Protein AF-A0A7S0X3J4-F1 (afdb_monomer)

Sequence (150 aa):
MSTPTRGTRVGGGGQASMFRRCAAACVLAVALSAAAVSATSDVHQMHGSGTTNPSKFFWKVMDILEERARTPITMTYRAVGSSTGQKEFIGADNTPAYDAYNHFGSGDIPFSAADHTLLKTTHSKDFIQVPFMIGAISFFHSVPADDLPA

Radius of gyration: 35.28 Å; Cα contacts (8 Å, |Δi|>4): 147; chains: 1; bounding box: 105×42×114 Å

Nearest PDB structures (foldseek):
  6m5f-assembly1_B  TM=4.206E-01  e=2.107E+00  Pseudomonas aeruginosa PAO1
  3fzv-assembly1_B  TM=4.450E-01  e=4.619E+00  Pseudomonas aeruginosa PAO1
  3fzv-assembly1_A  TM=4.814E-01  e=9.487E+00  Pseudomonas aeruginosa PAO1

pLDDT: mean 81.93, std 19.46, range [38.69, 97.81]

Structure (mmCIF, N/CA/C/O backbone):
data_AF-A0A7S0X3J4-F1
#
_entry.id   AF-A0A7S0X3J4-F1
#
loop_
_atom_site.group_PDB
_atom_site.id
_atom_site.type_symbol
_atom_site.label_atom_id
_atom_site.label_alt_id
_atom_site.label_comp_id
_atom_site.label_asym_id
_atom_site.label_entity_id
_atom_site.label_seq_id
_atom_site.pdbx_PDB_ins_code
_atom_site.Cartn_x
_atom_site.Cartn_y
_atom_site.Cartn_z
_atom_site.occupancy
_atom_site.B_iso_or_equiv
_atom_site.auth_seq_id
_atom_site.auth_comp_id
_atom_site.auth_asym_id
_atom_site.auth_atom_id
_atom_site.pdbx_PDB_model_num
ATOM 1 N N . MET A 1 1 ? -77.963 -26.619 78.411 1.00 40.69 1 MET A N 1
ATOM 2 C CA . MET A 1 1 ? -78.059 -26.789 76.941 1.00 40.69 1 MET A CA 1
ATOM 3 C C . MET A 1 1 ? -77.779 -25.443 76.305 1.00 40.69 1 MET A C 1
ATOM 5 O O . MET A 1 1 ? -78.404 -24.491 76.732 1.00 40.69 1 MET A O 1
ATOM 9 N N . SER A 1 2 ? -76.902 -25.214 75.343 1.00 42.09 2 SER A N 1
ATOM 10 C CA . SER A 1 2 ? -75.812 -25.940 74.682 1.00 42.09 2 SER A CA 1
ATOM 11 C C . SER A 1 2 ? -75.211 -24.879 73.749 1.00 42.09 2 SER A C 1
ATOM 13 O O . SER A 1 2 ? -75.962 -24.212 73.039 1.00 42.09 2 SER A O 1
ATOM 15 N N . THR A 1 3 ? -73.896 -24.690 73.769 1.00 49.16 3 THR A N 1
ATOM 16 C CA . THR A 1 3 ? -73.160 -23.912 72.757 1.00 49.16 3 THR A CA 1
ATOM 17 C C . THR A 1 3 ? -73.385 -24.487 71.352 1.00 49.16 3 THR A C 1
ATOM 19 O O . THR A 1 3 ? -73.724 -25.666 71.220 1.00 49.16 3 THR A O 1
ATOM 22 N N . PRO A 1 4 ? -73.141 -23.692 70.294 1.00 50.25 4 PRO A N 1
ATOM 23 C CA . PRO A 1 4 ? -72.067 -24.129 69.403 1.00 50.25 4 PRO A CA 1
ATOM 24 C C . PRO A 1 4 ? -71.169 -23.017 68.831 1.00 50.25 4 PRO A C 1
ATOM 26 O O . PRO A 1 4 ? -71.451 -21.823 68.835 1.00 50.25 4 PRO A O 1
ATOM 29 N N . THR A 1 5 ? -70.033 -23.520 68.365 1.00 53.41 5 THR A N 1
ATOM 30 C CA . THR A 1 5 ? -68.768 -22.934 67.921 1.00 53.41 5 THR A CA 1
ATOM 31 C C . THR A 1 5 ? -68.702 -22.591 66.423 1.00 53.41 5 THR A C 1
ATOM 33 O O . THR A 1 5 ? -69.228 -23.318 65.592 1.00 53.41 5 THR A O 1
ATOM 36 N N . ARG A 1 6 ? -67.942 -21.524 66.121 1.00 54.34 6 ARG A N 1
ATOM 37 C CA . ARG A 1 6 ? -66.957 -21.297 65.028 1.00 54.34 6 ARG A CA 1
ATOM 38 C C . ARG A 1 6 ? -67.118 -22.045 63.682 1.00 54.34 6 ARG A C 1
ATOM 40 O O . ARG A 1 6 ? -66.951 -23.255 63.618 1.00 54.34 6 ARG A O 1
ATOM 47 N N . GLY A 1 7 ? -67.193 -21.280 62.583 1.00 38.69 7 GLY A N 1
ATOM 48 C CA . GLY A 1 7 ? -66.916 -21.730 61.209 1.00 38.69 7 GLY A CA 1
ATOM 49 C C . GLY A 1 7 ? -65.835 -20.869 60.540 1.00 38.69 7 GLY A C 1
ATOM 50 O O . GLY A 1 7 ? -65.971 -19.655 60.427 1.00 38.69 7 GLY A O 1
ATOM 51 N N . THR A 1 8 ? -64.728 -21.501 60.158 1.00 45.25 8 THR A N 1
ATOM 52 C CA . THR A 1 8 ? -63.490 -20.939 59.594 1.00 45.25 8 THR A CA 1
ATOM 53 C C . THR A 1 8 ? -63.568 -20.656 58.086 1.00 45.25 8 THR A C 1
ATOM 55 O O . THR A 1 8 ? -64.084 -21.466 57.323 1.00 45.25 8 THR A O 1
ATOM 58 N N . ARG A 1 9 ? -62.972 -19.531 57.654 1.00 43.97 9 ARG A N 1
ATOM 59 C CA . ARG A 1 9 ? -62.686 -19.162 56.250 1.00 43.97 9 ARG A CA 1
ATOM 60 C C . ARG A 1 9 ? -61.778 -20.207 55.579 1.00 43.97 9 ARG A C 1
ATOM 62 O O . ARG A 1 9 ? -60.678 -20.446 56.071 1.00 43.97 9 ARG A O 1
ATOM 69 N N . VAL A 1 10 ? -62.198 -20.754 54.435 1.00 48.16 10 VAL A N 1
ATOM 70 C CA . VAL A 1 10 ? -61.365 -21.582 53.539 1.00 48.16 10 VAL A CA 1
ATOM 71 C C . VAL A 1 10 ? -60.783 -20.705 52.424 1.00 48.16 10 VAL A C 1
ATOM 73 O O . VAL A 1 10 ? -61.468 -19.851 51.866 1.00 48.16 10 VAL A O 1
ATOM 76 N N . GLY A 1 11 ? -59.481 -20.875 52.179 1.00 45.66 11 GLY A N 1
ATOM 77 C CA . GLY A 1 11 ? -58.630 -19.986 51.393 1.00 45.66 11 GLY A CA 1
ATOM 78 C C . GLY A 1 11 ? -58.746 -20.098 49.868 1.00 45.66 11 GLY A C 1
ATOM 79 O O . GLY A 1 11 ? -58.917 -21.176 49.307 1.00 45.66 11 GLY A O 1
ATOM 80 N N . GLY A 1 12 ? -58.555 -18.957 49.199 1.00 42.81 12 GLY A N 1
ATOM 81 C CA . GLY A 1 12 ? -58.414 -18.819 47.746 1.00 42.81 12 GLY A CA 1
ATOM 82 C C . GLY A 1 12 ? -56.969 -18.517 47.334 1.00 42.81 12 GLY A C 1
ATOM 83 O O . GLY A 1 12 ? -56.682 -17.419 46.870 1.00 42.81 12 GLY A O 1
ATOM 84 N N . GLY A 1 13 ? -56.045 -19.463 47.539 1.00 46.31 13 GLY A N 1
ATOM 85 C CA . GLY A 1 13 ? -54.607 -19.272 47.262 1.00 46.31 13 GLY A CA 1
ATOM 86 C C . GLY A 1 13 ? -54.047 -19.983 46.018 1.00 46.31 13 GLY A C 1
ATOM 87 O O . GLY A 1 13 ? -52.895 -19.760 45.660 1.00 46.31 13 GLY A O 1
ATOM 88 N N . GLY A 1 14 ? -54.820 -20.851 45.354 1.00 46.78 14 GLY A N 1
ATOM 89 C CA . GLY A 1 14 ? -54.276 -21.800 44.366 1.00 46.78 14 GLY A CA 1
ATOM 90 C C . GLY A 1 14 ? -53.973 -21.226 42.975 1.00 46.78 14 GLY A C 1
ATOM 91 O O . GLY A 1 14 ? -52.920 -21.514 42.405 1.00 46.78 14 GLY A O 1
ATOM 92 N N . GLN A 1 15 ? -54.858 -20.390 42.421 1.00 49.12 15 GLN A N 1
ATOM 93 C CA . GLN A 1 15 ? -54.800 -20.030 40.993 1.00 49.12 15 GLN A CA 1
ATOM 94 C C . GLN A 1 15 ? -53.713 -19.002 40.635 1.00 49.12 15 GLN A C 1
ATOM 96 O O . GLN A 1 15 ? -53.135 -19.069 39.553 1.00 49.12 15 GLN A O 1
ATOM 101 N N . ALA A 1 16 ? -53.353 -18.095 41.548 1.00 48.41 16 ALA A N 1
ATOM 102 C CA . ALA A 1 16 ? -52.350 -17.061 41.274 1.00 48.41 16 ALA A CA 1
ATOM 103 C C . ALA A 1 16 ? -50.907 -17.605 41.179 1.00 48.41 16 ALA A C 1
ATOM 105 O O . ALA A 1 16 ? -50.038 -16.962 40.586 1.00 48.41 16 ALA A O 1
ATOM 106 N N . SER A 1 17 ? -50.635 -18.789 41.744 1.00 47.81 17 SER A N 1
ATOM 107 C CA . SER A 1 17 ? -49.286 -19.376 41.769 1.00 47.81 17 SER A CA 1
ATOM 108 C C . SER A 1 17 ? -48.911 -20.102 40.469 1.00 47.81 17 SER A C 1
ATOM 110 O O . SER A 1 17 ? -47.736 -20.144 40.105 1.00 47.81 17 SER A O 1
ATOM 112 N N . MET A 1 18 ? -49.901 -20.630 39.739 1.00 49.66 18 MET A N 1
ATOM 113 C CA . MET A 1 18 ? -49.689 -21.444 38.537 1.00 49.66 18 MET A CA 1
ATOM 114 C C . MET A 1 18 ? -49.397 -20.581 37.300 1.00 49.66 18 MET A C 1
ATOM 116 O O . MET A 1 18 ? -48.469 -20.876 36.545 1.00 49.66 18 MET A O 1
ATOM 120 N N . PHE A 1 19 ? -50.095 -19.449 37.155 1.00 44.09 19 PHE A N 1
ATOM 121 C CA . PHE A 1 19 ? -49.855 -18.480 36.076 1.00 44.09 19 PHE A CA 1
ATOM 122 C C . PHE A 1 19 ? -48.472 -17.815 36.161 1.00 44.09 19 PHE A C 1
ATOM 124 O O . PHE A 1 19 ? -47.819 -17.604 35.141 1.00 44.09 19 PHE A O 1
ATOM 131 N N . ARG A 1 20 ? -47.973 -17.554 37.378 1.00 51.28 20 ARG A N 1
ATOM 132 C CA . ARG A 1 20 ? -46.631 -16.979 37.592 1.00 51.28 20 ARG A CA 1
ATOM 133 C C . ARG A 1 20 ? -45.499 -17.931 37.198 1.00 51.28 20 ARG A C 1
ATOM 135 O O . ARG A 1 20 ? -44.451 -17.473 36.755 1.00 51.28 20 ARG A O 1
ATOM 142 N N . ARG A 1 21 ? -45.708 -19.246 37.330 1.00 51.28 21 ARG A N 1
ATOM 143 C CA . ARG A 1 21 ? -44.701 -20.271 37.008 1.00 51.28 21 ARG A CA 1
ATOM 144 C C . ARG A 1 21 ? -44.557 -20.510 35.502 1.00 51.28 21 ARG A C 1
ATOM 146 O O . ARG A 1 21 ? -43.437 -20.688 35.038 1.00 51.28 21 ARG A O 1
ATOM 153 N N . CYS A 1 22 ? -45.647 -20.433 34.735 1.00 52.22 22 CYS A N 1
ATOM 154 C CA . CYS A 1 22 ? -45.588 -20.551 33.270 1.00 52.22 22 CYS A CA 1
ATOM 155 C C . CYS A 1 22 ? -44.990 -19.301 32.605 1.00 52.22 22 CYS A C 1
ATOM 157 O O . CYS A 1 22 ? -44.177 -19.424 31.693 1.00 52.22 22 CYS A O 1
ATOM 159 N N . ALA A 1 23 ? -45.323 -18.102 33.098 1.00 54.38 23 ALA A N 1
ATOM 160 C CA . ALA A 1 23 ? -44.748 -16.858 32.583 1.00 54.38 23 ALA A CA 1
ATOM 161 C C . ALA A 1 23 ? -43.226 -16.785 32.808 1.00 54.38 23 ALA A C 1
ATOM 163 O O . ALA A 1 23 ? -42.486 -16.410 31.903 1.00 54.38 23 ALA A O 1
ATOM 164 N N . ALA A 1 24 ? -42.744 -17.207 33.983 1.00 56.12 24 ALA A N 1
ATOM 165 C CA . ALA A 1 24 ? -41.314 -17.235 34.290 1.00 56.12 24 ALA A CA 1
ATOM 166 C C . ALA A 1 24 ? -40.531 -18.236 33.416 1.00 56.12 24 ALA A C 1
ATOM 168 O O . ALA A 1 24 ? -39.427 -17.926 32.975 1.00 56.12 24 ALA A O 1
ATOM 169 N N . ALA A 1 25 ? -41.110 -19.406 33.121 1.00 57.06 25 ALA A N 1
ATOM 170 C CA . ALA A 1 25 ? -40.485 -20.409 32.257 1.00 57.06 25 ALA A CA 1
ATOM 171 C C . ALA A 1 25 ? -40.378 -19.943 30.792 1.00 57.06 25 ALA A C 1
ATOM 173 O O . ALA A 1 25 ? -39.337 -20.134 30.166 1.00 57.06 25 ALA A O 1
ATOM 174 N N . CYS A 1 26 ? -41.408 -19.269 30.263 1.00 55.59 26 CYS A N 1
ATOM 175 C CA . CYS A 1 26 ? -41.369 -18.699 28.912 1.00 55.59 26 CYS A CA 1
ATOM 176 C C . CYS A 1 26 ? -40.363 -17.544 28.787 1.00 55.59 26 CYS A C 1
ATOM 178 O O . CYS A 1 26 ? -39.645 -17.472 27.794 1.00 55.59 26 CYS A O 1
ATOM 180 N N . VAL A 1 27 ? -40.265 -16.665 29.792 1.00 58.03 27 VAL A N 1
ATOM 181 C CA . VAL A 1 27 ? -39.291 -15.555 29.786 1.00 58.03 27 VAL A CA 1
ATOM 182 C C . VAL A 1 27 ? -37.851 -16.077 29.838 1.00 58.03 27 VAL A C 1
ATOM 184 O O . VAL A 1 27 ? -36.989 -15.562 29.130 1.00 58.03 27 VAL A O 1
ATOM 187 N N . LEU A 1 28 ? -37.594 -17.137 30.611 1.00 56.94 28 LEU A N 1
ATOM 188 C CA . LEU A 1 28 ? -36.269 -17.753 30.689 1.00 56.94 28 LEU A CA 1
ATOM 189 C C . LEU A 1 28 ? -35.883 -18.473 29.384 1.00 56.94 28 LEU A C 1
ATOM 191 O O . LEU A 1 28 ? -34.741 -18.362 28.950 1.00 56.94 28 LEU A O 1
ATOM 195 N N . ALA A 1 29 ? -36.828 -19.157 28.728 1.00 58.16 29 ALA A N 1
ATOM 196 C CA . ALA A 1 29 ? -36.584 -19.828 27.449 1.00 58.16 29 ALA A CA 1
ATOM 197 C C . ALA A 1 29 ? -36.294 -18.836 26.307 1.00 58.16 29 ALA A C 1
ATOM 199 O O . ALA A 1 29 ? -35.366 -19.061 25.534 1.00 58.16 29 ALA A O 1
ATOM 200 N N . VAL A 1 30 ? -37.019 -17.710 26.246 1.00 57.75 30 VAL A N 1
ATOM 201 C CA . VAL A 1 30 ? -36.779 -16.644 25.253 1.00 57.75 30 VAL A CA 1
ATOM 202 C C . VAL A 1 30 ? -35.426 -15.960 25.482 1.00 57.75 30 VAL A C 1
ATOM 204 O O . VAL A 1 30 ? -34.687 -15.723 24.524 1.00 57.75 30 VAL A O 1
ATOM 207 N N . ALA A 1 31 ? -35.058 -15.704 26.742 1.00 58.47 31 ALA A N 1
ATOM 208 C CA . ALA A 1 31 ? -33.754 -15.140 27.091 1.00 58.47 31 ALA A CA 1
ATOM 209 C C . ALA A 1 31 ? -32.588 -16.080 26.728 1.00 58.47 31 ALA A C 1
ATOM 211 O O . ALA A 1 31 ? -31.545 -15.618 26.265 1.00 58.47 31 ALA A O 1
ATOM 212 N N . LEU A 1 32 ? -32.774 -17.398 26.872 1.00 54.75 32 LEU A N 1
ATOM 213 C CA . LEU A 1 32 ? -31.754 -18.392 26.527 1.00 54.75 32 LEU A CA 1
ATOM 214 C C . LEU A 1 32 ? -31.570 -18.539 25.006 1.00 54.75 32 LEU A C 1
ATOM 216 O O . LEU A 1 32 ? -30.446 -18.709 24.541 1.00 54.75 32 LEU A O 1
ATOM 220 N N . SER A 1 33 ? -32.643 -18.400 24.219 1.00 54.88 33 SER A N 1
ATOM 221 C 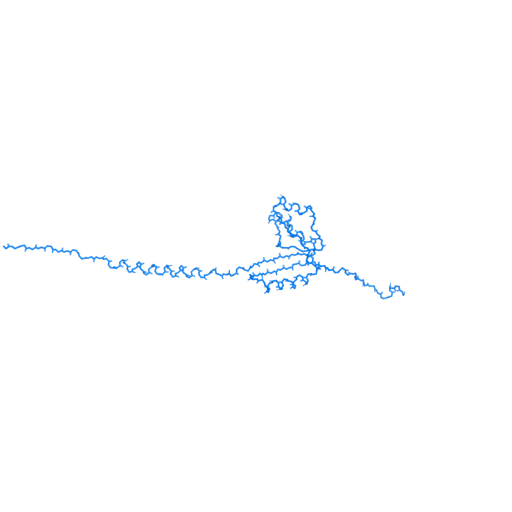CA . SER A 1 33 ? -32.558 -18.385 22.750 1.00 54.88 33 SER A CA 1
ATOM 222 C C . SER A 1 33 ? -31.969 -17.092 22.175 1.00 54.88 33 SER A C 1
ATOM 224 O O . SER A 1 33 ? -31.352 -17.137 21.116 1.00 54.88 33 SER A O 1
ATOM 226 N N . ALA A 1 34 ? -32.097 -15.953 22.865 1.00 54.72 34 ALA A N 1
ATOM 227 C CA . ALA A 1 34 ? -31.479 -14.694 22.438 1.00 54.72 34 ALA A CA 1
ATOM 228 C C . ALA A 1 34 ? -29.951 -14.687 22.647 1.00 54.72 34 ALA A C 1
ATOM 230 O O . ALA A 1 34 ? -29.221 -14.104 21.850 1.00 54.72 34 ALA A O 1
ATOM 231 N N . ALA A 1 35 ? -29.453 -15.389 23.671 1.00 51.88 35 ALA A N 1
ATOM 232 C CA . ALA A 1 35 ? -28.018 -15.506 23.943 1.00 51.88 35 ALA A CA 1
ATOM 233 C C . ALA A 1 35 ? -27.274 -16.443 22.966 1.00 51.88 35 ALA A C 1
ATOM 235 O O . ALA A 1 35 ? -26.053 -16.363 22.853 1.00 51.88 35 ALA A O 1
ATOM 236 N N . ALA A 1 36 ? -27.988 -17.308 22.237 1.00 50.62 36 ALA A N 1
ATOM 237 C CA . ALA A 1 36 ? -27.400 -18.216 21.247 1.00 50.62 36 ALA A CA 1
ATOM 238 C C . ALA A 1 36 ? -27.199 -17.577 19.853 1.00 50.62 36 ALA A C 1
ATOM 240 O O . ALA A 1 36 ? -26.591 -18.194 18.982 1.00 50.62 36 ALA A O 1
ATOM 241 N N . VAL A 1 37 ? -27.686 -16.347 19.631 1.00 52.34 37 VAL A N 1
ATOM 242 C CA . VAL A 1 37 ? -27.725 -15.670 18.313 1.00 52.34 37 VAL A CA 1
ATOM 243 C C . VAL A 1 37 ? -26.533 -14.717 18.079 1.00 52.34 37 VAL A C 1
ATOM 245 O O . VAL A 1 37 ? -26.525 -13.936 17.134 1.00 52.34 37 VAL A O 1
ATOM 248 N N . SER A 1 38 ? -25.468 -14.755 18.887 1.00 49.72 38 SER A N 1
ATOM 249 C CA . SER A 1 38 ? -24.293 -13.883 18.660 1.00 49.72 38 SER A CA 1
ATOM 250 C C . SER A 1 38 ? -22.951 -14.545 18.950 1.00 49.72 38 SER A C 1
ATOM 252 O O . SER A 1 38 ? -22.106 -13.998 19.647 1.00 49.72 38 SER A O 1
ATOM 254 N N . ALA A 1 39 ? -22.728 -15.713 18.354 1.00 53.16 39 ALA A N 1
ATOM 255 C CA . ALA A 1 39 ? -21.378 -16.213 18.105 1.00 53.16 39 ALA A CA 1
ATOM 256 C C . ALA A 1 39 ? -21.085 -16.169 16.597 1.00 53.16 39 ALA A C 1
ATOM 258 O O . ALA A 1 39 ? -20.774 -17.182 15.976 1.00 53.16 39 ALA A O 1
ATOM 259 N N . THR A 1 40 ? -21.231 -14.995 15.979 1.00 55.97 40 THR A N 1
ATOM 260 C CA . THR A 1 40 ? -20.595 -14.741 14.684 1.00 55.97 40 THR A CA 1
ATOM 261 C C . THR A 1 40 ? -19.109 -14.572 14.973 1.00 55.97 40 THR A C 1
ATOM 263 O O . THR A 1 40 ? -18.724 -13.633 15.666 1.00 55.97 40 THR A O 1
ATOM 266 N N . SER A 1 41 ? -18.265 -15.496 14.518 1.00 62.34 41 SER A N 1
ATOM 267 C CA . SER A 1 41 ? -16.820 -15.265 14.515 1.00 62.34 41 SER A CA 1
ATOM 268 C C . SER A 1 41 ? -16.556 -14.015 13.678 1.00 62.34 41 SER A C 1
ATOM 270 O O . SER A 1 41 ? -16.740 -14.055 12.462 1.00 62.34 41 SER A O 1
ATOM 272 N N . ASP A 1 42 ? -16.217 -12.909 14.333 1.00 82.00 42 ASP A N 1
ATOM 273 C CA . ASP A 1 42 ? -16.032 -11.618 13.678 1.00 82.00 42 ASP A CA 1
ATOM 274 C C . ASP A 1 42 ? -14.852 -11.734 12.701 1.00 82.00 42 ASP A C 1
ATOM 276 O O . ASP A 1 42 ? -13.709 -11.958 13.112 1.00 82.00 42 ASP A O 1
ATOM 280 N N . VAL A 1 43 ? -15.129 -11.694 11.396 1.00 88.94 43 VAL A N 1
ATOM 281 C CA . VAL A 1 43 ? -14.090 -11.808 10.364 1.00 88.94 43 VAL A CA 1
ATOM 282 C C . VAL A 1 43 ? -13.364 -10.474 10.293 1.00 88.94 43 VAL A C 1
ATOM 284 O O . VAL A 1 43 ? -13.969 -9.453 9.967 1.00 88.94 43 VAL A O 1
ATOM 287 N N . HIS A 1 44 ? -12.068 -10.470 10.595 1.00 93.25 44 HIS A N 1
ATOM 288 C CA . HIS A 1 44 ? -11.299 -9.229 10.619 1.00 93.25 44 HIS A CA 1
ATOM 289 C C . HIS A 1 44 ? -10.915 -8.830 9.196 1.00 93.25 44 HIS A C 1
ATOM 291 O O . HIS A 1 44 ? -10.233 -9.570 8.489 1.00 93.25 44 HIS A O 1
ATOM 297 N N . GLN A 1 45 ? -11.349 -7.645 8.782 1.00 94.88 45 GLN A N 1
ATOM 298 C CA . GLN A 1 45 ? -11.076 -7.115 7.452 1.00 94.88 45 GLN A CA 1
ATOM 299 C C . GLN A 1 45 ? -9.777 -6.304 7.461 1.00 94.88 45 GLN A C 1
ATOM 301 O O . GLN A 1 45 ? -9.597 -5.418 8.293 1.00 94.88 45 GLN A O 1
ATOM 306 N N . MET A 1 46 ? -8.867 -6.596 6.533 1.00 95.50 46 MET A N 1
ATOM 307 C CA . MET A 1 46 ? -7.573 -5.924 6.407 1.00 95.50 46 MET A CA 1
ATOM 308 C C . MET A 1 46 ? -7.328 -5.488 4.964 1.00 95.50 46 MET A C 1
ATOM 310 O O . MET A 1 46 ? -6.859 -6.237 4.114 1.00 95.50 46 MET A O 1
ATOM 314 N N . HIS A 1 47 ? -7.621 -4.231 4.682 1.00 96.94 47 HIS A N 1
ATOM 315 C CA . HIS A 1 47 ? -7.436 -3.640 3.356 1.00 96.94 47 HIS A CA 1
ATOM 316 C C . HIS A 1 47 ? -6.140 -2.843 3.282 1.00 96.94 47 HIS A C 1
ATOM 318 O O . HIS A 1 47 ? -5.859 -2.043 4.176 1.00 96.94 47 HIS A O 1
ATOM 324 N N . GLY A 1 48 ? -5.378 -3.040 2.212 1.00 96.88 48 GLY A N 1
ATOM 325 C CA . GLY A 1 48 ? -4.140 -2.322 1.959 1.00 96.88 48 GLY A CA 1
ATOM 326 C C . GLY A 1 48 ? -3.986 -1.875 0.517 1.00 96.88 48 GLY A C 1
ATOM 327 O O . GLY A 1 48 ? -4.684 -2.321 -0.399 1.00 96.88 48 GLY A O 1
ATOM 328 N N . SER A 1 49 ? -3.022 -0.992 0.303 1.00 97.31 49 SER A N 1
ATOM 329 C CA . SER A 1 49 ? -2.614 -0.577 -1.033 1.00 97.31 49 SER A CA 1
ATOM 330 C C . SER A 1 49 ? -1.128 -0.249 -1.071 1.00 97.31 49 SER A C 1
ATOM 332 O O . SER A 1 49 ? -0.451 -0.184 -0.037 1.00 97.31 49 SER A O 1
ATOM 334 N N . GLY A 1 50 ? -0.578 -0.111 -2.273 1.00 96.69 50 GLY A N 1
ATOM 335 C CA . GLY A 1 50 ? 0.848 0.132 -2.391 1.00 96.69 50 GLY A CA 1
ATOM 336 C C . GLY A 1 50 ? 1.446 -0.127 -3.752 1.00 96.69 50 GLY A C 1
ATOM 337 O O . GLY A 1 50 ? 0.785 0.007 -4.787 1.00 96.69 50 GLY A O 1
ATOM 338 N N . THR A 1 51 ? 2.732 -0.473 -3.721 1.00 95.50 51 THR A N 1
ATOM 339 C CA . THR A 1 51 ? 3.527 -0.792 -4.904 1.00 95.50 51 THR A CA 1
ATOM 340 C C . THR A 1 51 ? 2.834 -1.770 -5.854 1.00 95.50 51 THR A C 1
ATOM 342 O O . THR A 1 51 ? 2.180 -2.740 -5.474 1.00 95.50 51 THR A O 1
ATOM 345 N N . THR A 1 52 ? 2.993 -1.520 -7.150 1.00 95.00 52 THR A N 1
ATOM 346 C CA . THR A 1 52 ? 2.564 -2.469 -8.176 1.00 95.00 52 THR A CA 1
ATOM 347 C C . THR A 1 52 ? 3.523 -3.653 -8.284 1.00 95.00 52 THR A C 1
ATOM 349 O O . THR A 1 52 ? 3.099 -4.739 -8.693 1.00 95.00 52 THR A O 1
ATOM 352 N N . ASN A 1 53 ? 4.782 -3.493 -7.872 1.00 91.06 53 ASN A N 1
ATOM 353 C CA . ASN A 1 53 ? 5.807 -4.524 -7.920 1.00 91.06 53 ASN A CA 1
ATOM 354 C C . ASN A 1 53 ? 6.261 -4.911 -6.499 1.00 91.06 53 ASN A C 1
ATOM 356 O O . ASN A 1 53 ? 6.819 -4.057 -5.823 1.00 91.06 53 ASN A O 1
ATOM 360 N N . PRO A 1 54 ? 6.092 -6.167 -6.041 1.00 89.75 54 PRO A N 1
ATOM 361 C CA . PRO A 1 54 ? 5.469 -7.315 -6.703 1.00 89.75 54 PRO A CA 1
ATOM 362 C C . PRO A 1 54 ? 4.061 -7.592 -6.150 1.00 89.75 54 PRO A C 1
ATOM 364 O O . PRO A 1 54 ? 3.864 -8.475 -5.317 1.00 89.75 54 PRO A O 1
ATOM 367 N N . SER A 1 55 ? 3.046 -6.883 -6.653 1.00 93.06 55 SER A N 1
ATOM 368 C CA . SER A 1 55 ? 1.639 -7.024 -6.217 1.00 93.06 55 SER A CA 1
ATOM 369 C C . SER A 1 55 ? 1.123 -8.470 -6.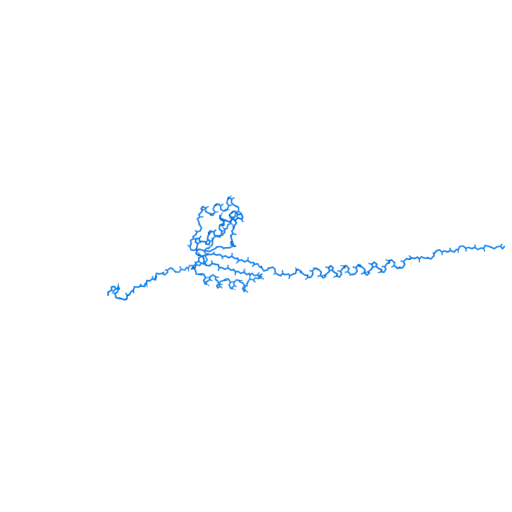203 1.00 93.06 55 SER A C 1
ATOM 371 O O . SER A 1 55 ? 0.453 -8.880 -5.260 1.00 93.06 55 SER A O 1
ATOM 373 N N . LYS A 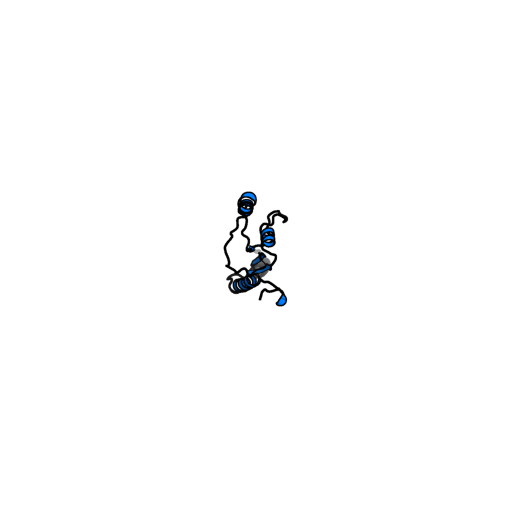1 56 ? 1.508 -9.285 -7.193 1.00 94.38 56 LYS A N 1
ATOM 374 C CA . LYS A 1 56 ? 1.159 -10.716 -7.243 1.00 94.38 56 LYS A CA 1
ATOM 375 C C . LYS A 1 56 ? 1.727 -11.516 -6.068 1.00 94.38 56 LYS A C 1
ATOM 377 O O . LYS A 1 56 ? 1.086 -12.452 -5.602 1.00 94.38 56 LYS A O 1
ATOM 382 N N . PHE A 1 57 ? 2.923 -11.165 -5.597 1.00 93.69 57 PHE A N 1
ATOM 383 C CA . PHE A 1 57 ? 3.517 -11.808 -4.429 1.00 93.69 57 PHE A CA 1
ATOM 384 C C . PHE A 1 57 ? 2.783 -11.405 -3.150 1.00 93.69 57 PHE A C 1
ATOM 386 O O . PHE A 1 57 ? 2.496 -12.274 -2.333 1.00 93.69 57 PHE A O 1
ATOM 393 N N . PHE A 1 58 ? 2.398 -10.130 -3.013 1.00 95.00 58 PHE A N 1
ATOM 394 C CA . PH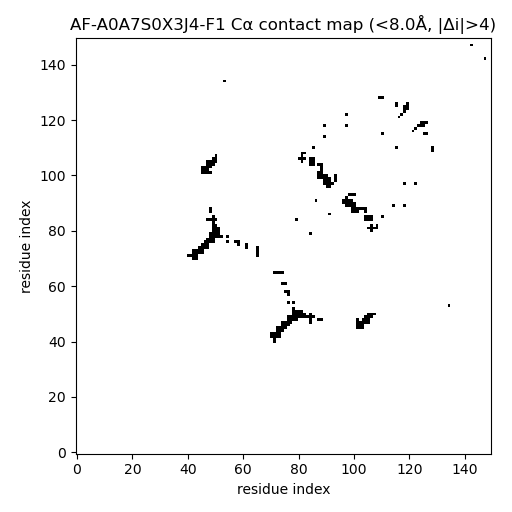E A 1 58 ? 1.544 -9.686 -1.907 1.00 95.00 58 PHE A CA 1
ATOM 395 C C . PHE A 1 58 ? 0.220 -10.452 -1.862 1.00 95.00 58 PHE A C 1
ATOM 397 O O . PHE A 1 58 ? -0.122 -10.968 -0.803 1.00 95.00 58 PHE A O 1
ATOM 404 N N . TRP A 1 59 ? -0.475 -10.608 -2.994 1.00 96.56 59 TRP A N 1
ATOM 405 C CA . TRP A 1 59 ? -1.698 -11.419 -3.054 1.00 96.56 59 TRP A CA 1
ATOM 406 C C . TRP A 1 59 ? -1.452 -12.859 -2.613 1.00 96.56 59 TRP A C 1
ATOM 408 O O . TRP A 1 59 ? -2.177 -13.371 -1.769 1.00 96.56 59 TRP A O 1
ATOM 418 N N . LYS A 1 60 ? -0.367 -13.488 -3.083 1.00 96.50 60 LYS A N 1
ATOM 419 C CA . LYS A 1 60 ? -0.058 -14.860 -2.671 1.00 96.50 60 LYS A CA 1
ATOM 420 C C . LYS A 1 60 ? 0.234 -14.981 -1.173 1.00 96.50 60 LYS A C 1
ATOM 422 O O . LYS A 1 60 ? -0.117 -15.983 -0.555 1.00 96.50 60 LYS A O 1
ATOM 427 N N . VAL A 1 61 ? 0.913 -13.995 -0.594 1.00 95.31 61 VAL A N 1
ATOM 428 C CA . VAL A 1 61 ? 1.170 -13.949 0.850 1.00 95.31 61 VAL A CA 1
ATOM 429 C C . VAL A 1 61 ? -0.138 -13.775 1.615 1.00 95.31 61 VAL A C 1
ATOM 431 O O . VAL A 1 61 ? -0.318 -14.440 2.628 1.00 95.31 61 VAL A O 1
ATOM 434 N N . MET A 1 62 ? -1.049 -12.932 1.128 1.00 96.19 62 MET A N 1
ATOM 435 C CA . MET A 1 62 ? -2.368 -12.740 1.736 1.00 96.19 62 MET A CA 1
ATOM 436 C C . MET A 1 62 ? -3.184 -14.026 1.723 1.00 96.19 62 MET A C 1
ATOM 438 O O . MET A 1 62 ? -3.645 -14.409 2.790 1.00 96.19 62 MET A O 1
ATOM 442 N N . ASP A 1 63 ? -3.234 -14.756 0.602 1.00 97.56 63 ASP A N 1
ATOM 443 C CA . ASP A 1 63 ? -3.889 -16.074 0.547 1.00 97.56 63 ASP A CA 1
ATOM 444 C C . ASP A 1 63 ? -3.359 -16.997 1.660 1.00 97.56 63 ASP A C 1
ATOM 446 O O . ASP A 1 63 ? -4.116 -17.618 2.400 1.00 97.56 63 ASP A O 1
ATOM 450 N N . ILE A 1 64 ? -2.031 -17.048 1.830 1.00 97.12 64 ILE A N 1
ATOM 451 C CA . ILE A 1 64 ? -1.388 -17.877 2.860 1.00 97.12 64 ILE A CA 1
ATOM 452 C C . ILE A 1 64 ? -1.748 -17.398 4.273 1.00 97.12 64 ILE A C 1
ATOM 454 O O . ILE A 1 64 ? -1.917 -18.225 5.169 1.00 97.12 64 ILE A O 1
ATOM 458 N N . LEU A 1 65 ? -1.805 -16.084 4.505 1.00 96.00 65 LEU A N 1
ATOM 459 C CA . LEU A 1 65 ? -2.154 -15.521 5.809 1.00 96.00 65 LEU A CA 1
ATOM 460 C C . LEU A 1 65 ? -3.623 -15.777 6.146 1.00 96.00 65 LEU A C 1
ATOM 462 O O . LEU A 1 65 ? -3.900 -16.193 7.265 1.00 96.00 65 LEU A O 1
ATOM 466 N N . GLU A 1 66 ? -4.535 -15.601 5.193 1.00 96.44 66 GLU A N 1
ATOM 467 C CA . GLU A 1 66 ? -5.960 -15.905 5.354 1.00 96.44 66 GLU A CA 1
ATOM 468 C C . GLU A 1 66 ? -6.197 -17.391 5.649 1.00 96.44 66 GLU A C 1
ATOM 470 O O . GLU A 1 66 ? -6.955 -17.723 6.558 1.00 96.44 66 GLU A O 1
ATOM 475 N N . GLU A 1 67 ? -5.492 -18.291 4.955 1.00 96.44 67 GLU A N 1
ATOM 476 C CA . GLU A 1 67 ? -5.585 -19.742 5.170 1.00 96.44 67 GLU A CA 1
ATOM 477 C C . GLU A 1 67 ? -4.996 -20.201 6.515 1.00 96.44 67 GLU A C 1
ATOM 479 O O . GLU A 1 67 ? -5.419 -21.219 7.067 1.00 96.44 67 GLU A O 1
ATOM 484 N N . ARG A 1 68 ? -3.979 -19.497 7.034 1.00 96.31 68 ARG A N 1
ATOM 485 C CA . ARG A 1 68 ? -3.217 -19.915 8.230 1.00 96.31 68 ARG A CA 1
ATOM 486 C C . ARG A 1 68 ? -3.535 -19.114 9.485 1.00 96.31 68 ARG A C 1
ATOM 488 O O . ARG A 1 68 ? -3.030 -19.455 10.559 1.00 96.31 68 ARG A O 1
ATOM 495 N N . ALA A 1 69 ? -4.325 -18.051 9.381 1.00 94.31 69 ALA A N 1
ATOM 496 C CA . ALA A 1 69 ? -4.691 -17.249 10.532 1.00 94.31 69 ALA A CA 1
ATOM 497 C C . ALA A 1 69 ? -5.552 -18.067 11.503 1.00 94.31 69 ALA A C 1
ATOM 499 O O . ALA A 1 69 ? -6.498 -18.755 11.127 1.00 94.31 69 ALA A O 1
ATOM 500 N N . ARG A 1 70 ? -5.229 -17.977 12.798 1.00 92.25 70 ARG A N 1
ATOM 501 C CA . ARG A 1 70 ? -6.022 -18.619 13.859 1.00 92.25 70 ARG A CA 1
ATOM 502 C C . ARG A 1 70 ? -7.436 -18.038 13.939 1.00 92.25 70 ARG A C 1
ATOM 504 O O . ARG A 1 70 ? -8.376 -18.746 14.285 1.00 92.25 70 ARG A O 1
ATOM 511 N N . THR A 1 71 ? -7.555 -16.740 13.690 1.00 91.69 71 THR A N 1
ATOM 512 C CA . THR A 1 71 ? -8.818 -16.007 13.607 1.00 91.69 71 THR A CA 1
ATOM 513 C C . THR A 1 71 ? -9.136 -15.745 12.141 1.00 91.69 71 THR A C 1
ATOM 515 O O . THR A 1 71 ? -8.212 -15.377 11.416 1.00 91.69 71 THR A O 1
ATOM 518 N N . PRO A 1 72 ? -10.397 -15.881 11.698 1.00 93.38 72 PRO A N 1
ATOM 519 C CA . PRO A 1 72 ? -10.764 -15.563 10.324 1.00 93.38 72 PRO A CA 1
ATOM 520 C C . PRO A 1 72 ? -10.394 -14.119 9.980 1.00 93.38 72 PRO A C 1
ATOM 522 O O . PRO A 1 72 ? -10.863 -13.180 10.629 1.00 93.38 72 PRO A O 1
ATOM 525 N N . ILE A 1 73 ? -9.551 -13.958 8.966 1.00 95.56 73 ILE A N 1
ATOM 526 C CA . ILE A 1 73 ? -9.199 -12.661 8.396 1.00 95.56 73 ILE A CA 1
ATOM 527 C C . ILE A 1 73 ? -9.544 -12.664 6.910 1.00 95.56 73 ILE A C 1
ATOM 529 O O . ILE A 1 73 ? -9.517 -13.708 6.263 1.00 95.56 73 ILE A O 1
ATOM 533 N N . THR A 1 74 ? -9.869 -11.497 6.376 1.00 96.12 74 THR A N 1
ATOM 534 C CA . THR A 1 74 ? -10.045 -11.279 4.941 1.00 96.12 74 THR A CA 1
ATOM 535 C C . THR A 1 74 ? -9.237 -10.054 4.562 1.00 96.12 74 THR A C 1
ATOM 537 O O . THR A 1 74 ? -9.363 -8.993 5.175 1.00 96.12 74 THR A O 1
ATOM 540 N N . MET A 1 75 ? -8.371 -10.207 3.574 1.00 97.69 75 MET A N 1
ATOM 541 C CA . MET A 1 75 ? -7.401 -9.213 3.167 1.00 97.69 75 MET A CA 1
ATOM 542 C C . MET A 1 75 ? -7.657 -8.783 1.726 1.00 97.69 75 MET A C 1
ATOM 544 O O . MET A 1 75 ? -8.055 -9.560 0.863 1.00 97.69 75 MET A O 1
ATOM 548 N N . THR A 1 76 ? -7.419 -7.508 1.434 1.00 97.00 76 THR A N 1
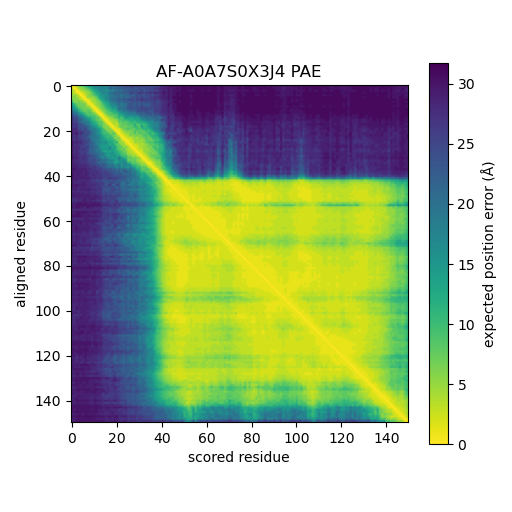ATOM 549 C CA . THR A 1 76 ? -7.422 -7.022 0.049 1.00 97.00 76 THR A CA 1
ATOM 550 C C . THR A 1 76 ? -6.225 -6.128 -0.198 1.00 97.00 76 THR A C 1
ATOM 552 O O . THR A 1 76 ? -5.747 -5.434 0.702 1.00 97.00 76 THR A O 1
ATOM 555 N N . TYR A 1 77 ? -5.738 -6.136 -1.440 1.00 97.56 77 TYR A N 1
ATOM 556 C CA . TYR A 1 77 ? -4.602 -5.317 -1.832 1.00 97.56 77 TYR A CA 1
ATOM 557 C C . TYR A 1 77 ? -4.781 -4.666 -3.188 1.00 97.56 77 TYR A C 1
ATOM 559 O O . TYR A 1 77 ? -4.928 -5.343 -4.210 1.00 97.56 77 TYR A O 1
ATOM 567 N N . ARG A 1 78 ? -4.701 -3.336 -3.192 1.00 97.81 78 ARG A N 1
ATOM 568 C CA . ARG A 1 78 ? -4.753 -2.517 -4.401 1.00 97.81 78 ARG A CA 1
ATOM 569 C C . ARG A 1 78 ? -3.347 -2.107 -4.841 1.00 97.81 78 ARG A C 1
ATOM 571 O O . ARG A 1 78 ? -2.663 -1.336 -4.172 1.00 97.81 78 ARG A O 1
ATOM 578 N N . ALA A 1 79 ? -2.953 -2.582 -6.016 1.00 97.38 79 ALA A N 1
ATOM 579 C CA . ALA A 1 79 ? -1.710 -2.212 -6.681 1.00 97.38 79 ALA A CA 1
ATOM 580 C C . ALA A 1 79 ? -1.853 -0.835 -7.360 1.00 97.38 79 ALA A C 1
ATOM 582 O O . ALA A 1 79 ? -2.291 -0.747 -8.505 1.00 97.38 79 ALA A O 1
ATOM 583 N N . VAL A 1 80 ? -1.510 0.240 -6.646 1.00 97.44 80 VAL A N 1
ATOM 584 C CA . VAL A 1 80 ? -1.730 1.644 -7.072 1.00 97.44 80 VAL A CA 1
ATOM 585 C C . VAL A 1 80 ? -0.437 2.458 -7.218 1.00 97.44 80 VAL A C 1
ATOM 587 O O . VAL A 1 80 ? -0.474 3.627 -7.599 1.00 97.44 80 VAL A O 1
ATOM 590 N N . GLY A 1 81 ? 0.708 1.841 -6.922 1.00 96.62 81 GLY A N 1
ATOM 591 C CA . GLY A 1 81 ? 2.021 2.479 -6.861 1.00 96.62 81 GLY A CA 1
ATOM 592 C C . GLY A 1 81 ? 2.365 2.965 -5.449 1.00 96.62 81 GLY A C 1
ATOM 593 O O . GLY A 1 81 ? 1.492 3.373 -4.684 1.00 96.62 81 GLY A O 1
ATOM 594 N N . SER A 1 82 ? 3.660 2.938 -5.109 1.00 95.69 82 SER A N 1
ATOM 595 C CA . SER A 1 82 ? 4.167 3.236 -3.759 1.00 95.69 82 SER A CA 1
ATOM 596 C C . SER A 1 82 ? 3.724 4.608 -3.243 1.00 95.69 82 SER A C 1
ATOM 598 O O . SER A 1 82 ? 3.224 4.709 -2.129 1.00 95.69 82 SER A O 1
ATOM 600 N N . SER A 1 83 ? 3.839 5.663 -4.057 1.00 95.88 83 SER A N 1
ATOM 601 C CA . SER A 1 83 ? 3.464 7.023 -3.643 1.00 95.88 83 SER A CA 1
ATOM 602 C C . SER A 1 83 ? 1.965 7.170 -3.381 1.00 95.88 83 SER A C 1
ATOM 604 O O . SER A 1 83 ? 1.573 7.828 -2.422 1.00 95.88 83 SER A O 1
ATOM 606 N N . THR A 1 84 ? 1.118 6.552 -4.208 1.00 96.81 84 THR A N 1
ATOM 607 C CA . THR A 1 84 ? -0.334 6.552 -3.989 1.00 96.81 84 THR A CA 1
ATOM 608 C C . THR A 1 84 ? -0.681 5.778 -2.721 1.00 96.81 84 THR A C 1
ATOM 610 O O . THR A 1 84 ? -1.440 6.279 -1.900 1.00 96.81 84 THR A O 1
ATOM 613 N N . GLY A 1 85 ? -0.068 4.609 -2.503 1.00 96.19 85 GLY A N 1
ATOM 614 C CA . GLY A 1 85 ? -0.293 3.823 -1.289 1.00 96.19 85 GLY A CA 1
ATOM 615 C C . GLY A 1 85 ? 0.143 4.535 -0.009 1.00 96.19 85 GLY A C 1
ATOM 616 O O . GLY A 1 85 ? -0.581 4.499 0.982 1.00 96.19 85 GLY A O 1
ATOM 617 N N . GLN A 1 86 ? 1.273 5.253 -0.032 1.00 95.94 86 GLN A N 1
ATOM 618 C CA . GLN A 1 86 ? 1.686 6.098 1.095 1.00 95.94 86 GLN A CA 1
ATOM 619 C C . GLN A 1 86 ? 0.661 7.202 1.382 1.00 95.94 86 GLN A C 1
ATOM 621 O O . GLN A 1 86 ? 0.295 7.392 2.538 1.00 95.94 86 GLN A O 1
ATOM 626 N N . LYS A 1 87 ? 0.152 7.896 0.353 1.00 96.38 87 LYS A N 1
ATOM 627 C CA . LYS A 1 87 ? -0.892 8.924 0.523 1.00 96.38 87 LYS A CA 1
ATOM 628 C C . LYS A 1 87 ? -2.174 8.348 1.111 1.00 96.38 87 LYS A C 1
ATOM 630 O O . LYS A 1 87 ? -2.746 8.947 2.015 1.00 96.38 87 LYS A O 1
ATOM 635 N N . GLU A 1 88 ? -2.605 7.185 0.628 1.00 96.81 88 GLU A N 1
ATOM 636 C CA . GLU A 1 88 ? -3.795 6.515 1.152 1.00 96.81 88 GLU A CA 1
ATOM 637 C C . GLU A 1 88 ? -3.599 6.041 2.606 1.00 96.81 88 GLU A C 1
ATOM 639 O O . GLU A 1 88 ? -4.535 6.097 3.399 1.00 96.81 88 GLU A O 1
ATOM 644 N N . PHE A 1 89 ? -2.389 5.614 2.982 1.00 96.56 89 PHE A N 1
ATOM 645 C CA . PHE A 1 89 ? -2.066 5.232 4.360 1.00 96.56 89 PHE A CA 1
ATOM 646 C C . PHE A 1 89 ? -1.949 6.440 5.304 1.00 96.56 89 PHE A C 1
ATOM 648 O O . PHE A 1 89 ? -2.442 6.381 6.424 1.00 96.56 89 PHE A O 1
ATOM 655 N N . ILE A 1 90 ? -1.341 7.548 4.864 1.00 96.38 90 ILE A N 1
ATOM 656 C CA . ILE A 1 90 ? -1.266 8.795 5.650 1.00 96.38 90 ILE A CA 1
ATOM 657 C C . ILE A 1 90 ? -2.660 9.403 5.811 1.00 96.38 90 ILE A C 1
ATOM 659 O O . ILE A 1 90 ? -2.991 9.910 6.879 1.00 96.38 90 ILE A O 1
ATOM 663 N N . GLY A 1 91 ? -3.461 9.393 4.742 1.00 96.69 91 GLY A N 1
ATOM 664 C CA . GLY A 1 91 ? -4.822 9.915 4.764 1.00 96.69 91 GLY A CA 1
ATOM 665 C C . GLY A 1 91 ? -4.913 11.431 4.932 1.00 96.69 91 GLY A C 1
ATOM 666 O O . GLY A 1 91 ? -5.940 11.917 5.392 1.00 96.69 91 GLY A O 1
ATOM 667 N N . ALA A 1 92 ? -3.863 12.192 4.596 1.00 95.81 92 ALA A N 1
ATOM 668 C CA . ALA A 1 92 ? -3.820 13.647 4.807 1.00 95.81 92 ALA A CA 1
ATOM 669 C C . ALA A 1 92 ? -5.041 14.364 4.200 1.00 95.81 92 ALA A C 1
ATOM 671 O O . ALA A 1 92 ? -5.630 15.228 4.844 1.00 95.81 92 ALA A O 1
ATOM 672 N N . ASP A 1 93 ? -5.460 13.921 3.012 1.00 95.25 93 ASP A N 1
ATOM 673 C CA . ASP A 1 93 ? -6.602 14.463 2.269 1.00 95.25 93 ASP A CA 1
ATOM 674 C C . ASP A 1 93 ? -7.937 13.750 2.588 1.00 95.25 93 ASP A C 1
ATOM 676 O O . ASP A 1 93 ? -8.920 13.928 1.870 1.00 95.25 93 ASP A O 1
ATOM 680 N N . ASN A 1 94 ? -7.988 12.885 3.609 1.00 96.19 94 ASN A N 1
ATOM 681 C CA . ASN A 1 94 ? -9.225 12.224 4.038 1.00 96.19 94 ASN A CA 1
ATOM 682 C C . ASN A 1 94 ? -10.092 13.147 4.912 1.00 96.19 94 ASN A C 1
ATOM 684 O O . ASN A 1 94 ? -9.692 14.243 5.302 1.00 96.19 94 ASN A O 1
ATOM 688 N N . THR A 1 95 ? -11.317 12.721 5.211 1.00 94.25 95 THR A N 1
ATOM 689 C CA . THR A 1 95 ? -12.217 13.387 6.157 1.00 94.25 95 THR A CA 1
ATOM 690 C C . THR A 1 95 ? -12.718 12.356 7.172 1.00 94.25 95 THR A C 1
ATOM 692 O O . THR A 1 95 ? -13.564 11.538 6.808 1.00 94.25 95 THR A O 1
ATOM 695 N N . PRO A 1 96 ? -12.246 12.384 8.434 1.00 92.38 96 PRO A N 1
ATOM 696 C CA . PRO A 1 96 ? -11.305 13.340 9.037 1.00 92.38 96 PRO A CA 1
ATOM 697 C C . PRO A 1 96 ? -9.905 13.340 8.405 1.00 92.38 96 PRO A C 1
ATOM 699 O O . PRO A 1 96 ? -9.422 12.311 7.940 1.00 92.38 96 PRO A O 1
ATOM 702 N N . ALA A 1 97 ? -9.237 14.497 8.412 1.00 94.44 97 ALA A N 1
ATOM 703 C CA . ALA A 1 97 ? -7.873 14.605 7.899 1.00 94.44 97 ALA A CA 1
ATOM 704 C C . ALA A 1 97 ? -6.920 13.698 8.684 1.00 94.44 97 ALA A C 1
ATOM 706 O O . ALA A 1 97 ? -6.987 13.620 9.913 1.00 94.44 97 ALA A O 1
ATOM 707 N N . TYR A 1 98 ? -6.006 13.062 7.956 1.00 95.12 98 TYR A N 1
ATOM 708 C CA . TYR A 1 98 ? -5.044 12.073 8.445 1.00 95.12 98 TYR A CA 1
ATOM 709 C C . TYR A 1 98 ? -5.652 10.749 8.914 1.00 95.12 98 TYR A C 1
ATOM 711 O O . TYR A 1 98 ? -4.939 9.938 9.503 1.00 95.12 98 TYR A O 1
ATOM 719 N N . ASP A 1 99 ? -6.942 10.485 8.681 1.00 95.06 99 ASP A N 1
ATOM 720 C CA . ASP A 1 99 ? -7.501 9.134 8.798 1.00 95.06 99 ASP A CA 1
ATOM 721 C C . ASP A 1 99 ? -7.085 8.295 7.593 1.00 95.06 99 ASP A C 1
ATOM 723 O O . ASP A 1 99 ? -7.377 8.633 6.448 1.00 95.06 99 ASP A O 1
ATOM 727 N N . ALA A 1 100 ? -6.386 7.191 7.851 1.00 95.38 100 ALA A N 1
ATOM 728 C CA . ALA A 1 100 ? -5.938 6.289 6.805 1.00 95.38 100 ALA A CA 1
ATOM 729 C C . ALA A 1 100 ? -7.139 5.716 6.035 1.00 95.38 100 ALA A C 1
ATOM 731 O O . ALA A 1 100 ? -8.126 5.290 6.633 1.00 95.38 100 ALA A O 1
ATOM 732 N N . TYR A 1 101 ? -7.036 5.652 4.708 1.00 95.81 101 TYR A N 1
ATOM 733 C CA . TYR A 1 101 ? -8.005 4.936 3.871 1.00 95.81 101 TYR A CA 1
ATOM 734 C C . TYR A 1 101 ? -7.839 3.412 3.980 1.00 95.81 101 TYR A C 1
ATOM 736 O O . TYR A 1 101 ? -8.755 2.659 3.657 1.00 95.81 101 TYR A O 1
ATOM 744 N N . ASN A 1 102 ? -6.661 2.962 4.424 1.00 95.00 102 ASN A N 1
ATOM 745 C CA . ASN A 1 102 ? -6.247 1.566 4.462 1.00 95.00 102 ASN A CA 1
ATOM 746 C C . ASN A 1 102 ? -5.669 1.193 5.834 1.00 95.00 102 ASN A C 1
ATOM 748 O O . ASN A 1 102 ? -5.156 2.038 6.560 1.00 95.00 102 ASN A O 1
ATOM 752 N N . HIS A 1 103 ? -5.670 -0.100 6.148 1.00 95.75 103 HIS A N 1
ATOM 753 C CA . HIS A 1 103 ? -5.114 -0.658 7.384 1.00 95.75 103 HIS A CA 1
ATOM 754 C C . HIS A 1 103 ? -3.594 -0.852 7.305 1.00 95.75 103 HIS A C 1
ATOM 756 O O . HIS A 1 103 ? -2.907 -0.810 8.322 1.00 95.75 103 HIS A O 1
ATOM 762 N N . PHE A 1 104 ? -3.062 -1.081 6.102 1.00 95.38 104 PHE A N 1
ATOM 763 C CA . PHE A 1 104 ? -1.627 -1.207 5.85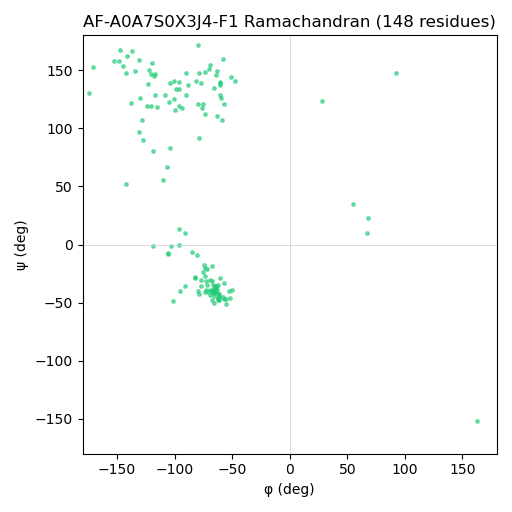9 1.00 95.38 104 PHE A CA 1
ATOM 764 C C . PHE A 1 104 ? -1.234 -0.618 4.502 1.00 95.38 104 PHE A C 1
ATOM 766 O O . PHE A 1 104 ? -2.031 -0.572 3.562 1.00 95.38 104 PHE A O 1
ATOM 773 N N . GLY A 1 105 ? 0.020 -0.182 4.407 1.00 94.19 105 GLY A N 1
ATOM 774 C CA . GLY A 1 105 ? 0.647 0.281 3.175 1.00 94.19 105 GLY A CA 1
ATOM 775 C C . GLY A 1 105 ? 1.860 -0.574 2.825 1.00 94.19 105 GLY A C 1
ATOM 776 O O . GLY A 1 105 ? 2.479 -1.190 3.692 1.00 94.19 105 GLY A O 1
ATOM 777 N N . SER A 1 106 ? 2.224 -0.605 1.548 1.00 94.75 106 SER A N 1
ATOM 778 C CA . SER A 1 106 ? 3.493 -1.199 1.105 1.00 94.75 106 SER A CA 1
ATOM 779 C C . SER A 1 106 ? 4.095 -0.389 -0.033 1.00 94.75 106 SER A C 1
ATOM 781 O O . SER A 1 106 ? 3.385 0.199 -0.850 1.00 94.75 106 SER A O 1
ATOM 783 N N . GLY A 1 107 ? 5.417 -0.345 -0.101 1.00 93.19 107 GLY A N 1
ATOM 784 C CA . GLY A 1 107 ? 6.091 0.440 -1.116 1.00 93.19 107 GLY A CA 1
ATOM 785 C C . GLY A 1 107 ? 7.583 0.183 -1.149 1.00 93.19 107 GLY A C 1
ATOM 786 O O . GLY A 1 107 ? 8.189 -0.132 -0.129 1.00 93.19 107 GLY A O 1
ATOM 787 N N . ASP A 1 108 ? 8.161 0.381 -2.327 1.00 91.69 108 ASP A N 1
ATOM 788 C CA . ASP A 1 108 ? 9.616 0.383 -2.544 1.00 91.69 108 ASP A CA 1
ATOM 789 C C . ASP A 1 108 ? 10.254 1.725 -2.147 1.00 91.69 108 ASP A C 1
ATOM 791 O O . ASP A 1 108 ? 11.472 1.872 -2.116 1.00 91.69 108 ASP A O 1
ATOM 795 N N . ILE A 1 109 ? 9.412 2.720 -1.855 1.00 91.81 109 ILE A N 1
ATOM 796 C CA . ILE A 1 109 ? 9.808 4.033 -1.358 1.00 91.81 109 ILE A CA 1
ATOM 797 C C . ILE A 1 109 ? 9.573 4.019 0.155 1.00 91.81 109 ILE A C 1
ATOM 799 O O . ILE A 1 109 ? 8.454 3.712 0.581 1.00 91.81 109 ILE A O 1
ATOM 803 N N . PRO A 1 110 ? 10.581 4.336 0.981 1.00 93.25 110 PRO A N 1
ATOM 804 C CA . PRO A 1 110 ? 10.369 4.473 2.412 1.00 93.25 110 PRO A CA 1
ATOM 805 C C . PRO A 1 110 ? 9.532 5.716 2.735 1.00 93.25 110 PRO A C 1
ATOM 807 O O . PRO A 1 110 ? 9.537 6.682 1.971 1.00 93.25 110 PRO A O 1
ATOM 810 N N . PHE A 1 111 ? 8.823 5.714 3.867 1.00 94.69 111 PHE A N 1
ATOM 811 C CA . PHE A 1 111 ? 8.224 6.951 4.367 1.00 94.69 111 PHE A CA 1
ATOM 812 C C . PHE A 1 111 ? 9.319 7.953 4.724 1.00 94.69 111 PHE A C 1
ATOM 814 O O . PHE A 1 111 ? 10.404 7.582 5.184 1.00 94.69 111 PHE A O 1
ATOM 821 N N . SER A 1 112 ? 9.033 9.237 4.520 1.00 94.75 112 SER A N 1
ATOM 822 C CA . SER A 1 112 ? 9.943 10.282 4.963 1.00 94.75 112 SER A CA 1
ATOM 823 C C . SER A 1 112 ? 9.943 10.369 6.495 1.00 94.75 112 SER A C 1
ATOM 825 O O . SER A 1 112 ? 8.936 10.108 7.157 1.00 94.75 112 SER A O 1
ATOM 827 N N . ALA A 1 113 ? 11.069 10.787 7.077 1.00 95.50 113 ALA A N 1
ATOM 828 C CA . ALA A 1 113 ? 11.143 11.040 8.517 1.00 95.50 113 ALA A CA 1
ATOM 829 C C . ALA A 1 113 ? 10.158 12.139 8.965 1.00 95.50 113 ALA A C 1
ATOM 831 O O . ALA A 1 113 ? 9.674 12.114 10.098 1.00 95.50 113 ALA A O 1
ATOM 832 N N . ALA A 1 114 ? 9.846 13.082 8.070 1.00 95.88 114 ALA A N 1
ATOM 833 C CA . ALA A 1 114 ? 8.882 14.145 8.315 1.00 95.88 114 ALA A CA 1
ATOM 834 C C . ALA A 1 114 ? 7.454 13.594 8.431 1.00 95.88 114 ALA A C 1
ATOM 836 O O . ALA A 1 114 ? 6.783 13.909 9.408 1.00 95.88 114 ALA A O 1
ATOM 837 N N . ASP A 1 115 ? 7.022 12.727 7.508 1.00 95.06 115 ASP A N 1
ATOM 838 C CA . ASP A 1 115 ? 5.688 12.108 7.558 1.00 95.06 115 ASP A CA 1
ATOM 839 C C . ASP A 1 115 ? 5.537 11.202 8.783 1.00 95.06 115 ASP A C 1
ATOM 841 O O . ASP A 1 115 ? 4.506 11.234 9.456 1.00 95.06 115 ASP A O 1
ATOM 845 N N . HIS A 1 116 ? 6.582 10.432 9.115 1.00 95.38 116 HIS A N 1
ATOM 846 C CA . HIS A 1 116 ? 6.585 9.591 10.316 1.00 95.38 116 HIS A CA 1
ATOM 847 C C . HIS A 1 116 ? 6.438 10.432 11.588 1.00 95.38 116 HIS A C 1
ATOM 849 O O . HIS A 1 116 ? 5.569 10.162 12.418 1.00 95.38 116 HIS A O 1
ATOM 855 N N . THR A 1 117 ? 7.226 11.506 11.702 1.00 96.75 117 THR A N 1
ATOM 856 C CA . THR A 1 117 ? 7.151 12.432 12.841 1.00 96.75 117 THR A CA 1
ATOM 857 C C . THR A 1 117 ? 5.782 13.102 12.909 1.00 96.75 117 THR A C 1
ATOM 859 O O . THR A 1 117 ? 5.162 13.088 13.967 1.00 96.75 117 THR A O 1
ATOM 862 N N . LEU A 1 118 ? 5.279 13.631 11.790 1.00 95.44 118 LEU A N 1
ATOM 863 C CA . LEU A 1 118 ? 3.981 14.301 11.703 1.00 95.44 118 LEU A CA 1
ATOM 864 C C . LEU A 1 118 ? 2.849 13.394 12.197 1.00 95.44 118 LEU A C 1
ATOM 866 O O . LEU A 1 118 ? 2.075 13.790 13.072 1.00 95.44 118 LEU A O 1
ATOM 870 N N . LEU A 1 119 ? 2.772 12.166 11.679 1.00 95.62 119 LEU A N 1
ATOM 871 C CA . LEU A 1 119 ? 1.747 11.210 12.086 1.00 95.62 119 LEU A CA 1
ATOM 872 C C . LEU A 1 119 ? 1.867 10.856 13.572 1.00 95.62 119 LEU A C 1
ATOM 874 O O . LEU A 1 119 ? 0.875 10.928 14.299 1.00 95.62 119 LEU A O 1
ATOM 878 N N . LYS A 1 120 ? 3.080 10.569 14.054 1.00 96.06 120 LYS A N 1
ATOM 879 C CA . LYS A 1 120 ? 3.325 10.185 15.448 1.00 96.06 120 LYS A CA 1
ATOM 880 C C . LYS A 1 120 ? 3.032 11.307 16.444 1.00 96.06 120 LYS A C 1
ATOM 882 O O . LYS A 1 120 ? 2.345 11.071 17.434 1.00 96.06 120 LYS A O 1
ATOM 887 N N . THR A 1 121 ? 3.571 12.506 16.226 1.00 96.12 121 THR A N 1
ATOM 888 C CA . THR A 1 121 ? 3.563 13.578 17.235 1.00 96.12 121 THR A CA 1
ATOM 889 C C . THR A 1 121 ? 2.350 14.485 17.128 1.00 96.12 121 THR A C 1
ATOM 891 O O . THR A 1 121 ? 1.854 14.949 18.151 1.00 96.12 121 THR A O 1
ATOM 894 N N . THR A 1 122 ? 1.880 14.758 15.909 1.00 95.75 122 THR A N 1
ATOM 895 C CA . THR A 1 122 ? 0.794 15.722 15.668 1.00 95.75 122 THR A CA 1
ATOM 896 C C . THR A 1 122 ? -0.554 15.023 15.589 1.00 95.75 122 THR A C 1
ATOM 898 O O . THR A 1 122 ? -1.533 15.517 16.142 1.00 95.75 122 THR A O 1
ATOM 901 N N . HIS A 1 123 ? -0.608 13.855 14.942 1.00 94.81 123 HIS A N 1
ATOM 902 C CA . HIS A 1 123 ? -1.861 13.121 14.735 1.00 94.81 123 HIS A CA 1
ATOM 903 C C . HIS A 1 123 ? -2.040 11.920 15.671 1.00 94.81 123 HIS A C 1
ATOM 905 O O . HIS A 1 123 ? -3.089 11.285 15.627 1.00 94.81 123 HIS A O 1
ATOM 911 N N . SER A 1 124 ? -1.067 11.635 16.548 1.00 94.94 124 SER A N 1
ATOM 912 C CA . SER A 1 124 ? -1.083 10.494 17.481 1.00 94.94 124 SER A CA 1
ATOM 913 C C . SER A 1 124 ? -1.279 9.133 16.790 1.00 94.94 124 SER A C 1
ATOM 915 O O . SER A 1 124 ? -1.915 8.232 17.334 1.00 94.94 124 SER A O 1
ATOM 917 N N . LYS A 1 125 ? -0.730 8.984 15.580 1.00 92.44 125 LYS A N 1
ATOM 918 C CA . LYS A 1 125 ? -0.809 7.789 14.727 1.00 92.44 125 LYS A CA 1
ATOM 919 C C . LYS A 1 125 ? 0.585 7.236 14.481 1.00 92.44 125 LYS A C 1
ATOM 921 O O . LYS A 1 125 ? 1.205 7.507 13.458 1.00 92.44 125 LYS A O 1
ATOM 926 N N . ASP A 1 126 ? 1.105 6.496 15.453 1.00 93.62 126 ASP A N 1
ATOM 927 C CA . ASP A 1 126 ? 2.378 5.800 15.265 1.00 93.62 126 ASP A CA 1
ATOM 928 C C . ASP A 1 126 ? 2.188 4.586 14.347 1.00 93.62 126 ASP A C 1
ATOM 930 O O . ASP A 1 126 ? 1.133 3.947 14.340 1.00 93.62 126 ASP A O 1
ATOM 934 N N . PHE A 1 127 ? 3.219 4.258 13.577 1.00 94.50 127 PHE A N 1
ATOM 935 C CA . PHE A 1 127 ? 3.217 3.088 12.710 1.00 94.50 127 PHE A CA 1
ATOM 936 C C . PHE A 1 127 ? 4.621 2.514 12.564 1.00 94.50 127 PHE A C 1
ATOM 938 O O . PHE A 1 127 ? 5.636 3.193 12.749 1.00 94.50 127 PHE A O 1
ATOM 945 N N . ILE A 1 128 ? 4.662 1.234 12.205 1.00 95.12 128 ILE A N 1
ATOM 946 C CA . ILE A 1 128 ? 5.898 0.511 11.936 1.00 95.12 128 ILE A CA 1
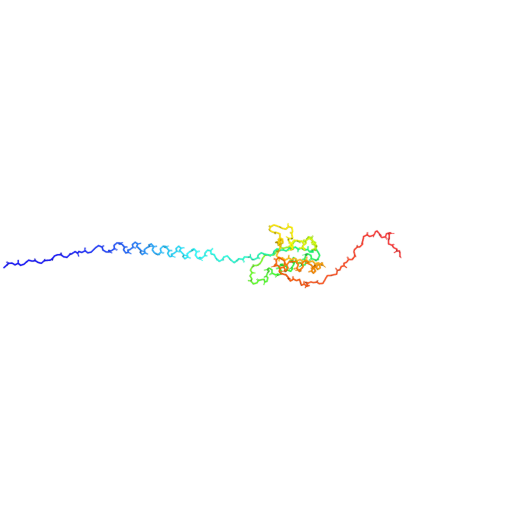ATOM 947 C C . ILE A 1 128 ? 6.128 0.412 10.432 1.00 95.12 128 ILE A C 1
ATOM 949 O O . ILE A 1 128 ? 5.203 0.164 9.660 1.00 95.12 128 ILE A O 1
ATOM 953 N N . GLN A 1 129 ? 7.384 0.555 10.026 1.00 94.81 129 GLN A N 1
ATOM 954 C CA . GLN A 1 129 ? 7.820 0.268 8.669 1.00 94.81 129 GLN A CA 1
ATOM 955 C C . GLN A 1 129 ? 8.886 -0.822 8.729 1.00 94.81 129 GLN A C 1
ATOM 957 O O . GLN A 1 129 ? 9.933 -0.642 9.349 1.00 94.81 129 GLN A O 1
ATOM 962 N N . VAL A 1 130 ? 8.609 -1.959 8.093 1.00 94.25 130 VAL A N 1
ATOM 963 C CA . VAL A 1 130 ? 9.497 -3.125 8.098 1.00 94.25 130 VAL A CA 1
ATOM 964 C C . VAL A 1 130 ? 9.858 -3.524 6.667 1.00 94.25 130 VAL A C 1
ATOM 966 O O . VAL A 1 130 ? 8.980 -3.521 5.800 1.00 94.25 130 VAL A O 1
ATOM 969 N N . PRO A 1 131 ? 11.124 -3.880 6.384 1.00 92.94 131 PRO A N 1
ATOM 970 C CA . PRO A 1 131 ? 11.470 -4.536 5.131 1.00 92.94 131 PRO A CA 1
ATOM 971 C C . PRO A 1 131 ? 10.714 -5.861 5.018 1.00 92.94 131 PRO A C 1
ATOM 973 O O . PRO A 1 131 ? 10.756 -6.677 5.936 1.00 92.94 131 PRO A O 1
ATOM 976 N N . PHE A 1 132 ? 10.027 -6.073 3.897 1.00 89.38 132 PHE A N 1
ATOM 977 C CA . PHE A 1 132 ? 9.251 -7.292 3.670 1.00 89.38 132 PHE A CA 1
ATOM 978 C C . PHE A 1 132 ? 9.982 -8.281 2.758 1.00 89.38 132 PHE A C 1
ATOM 980 O O . PHE A 1 132 ? 10.115 -9.458 3.081 1.00 89.38 132 PHE A O 1
ATOM 987 N N . MET A 1 133 ? 10.496 -7.797 1.627 1.00 87.25 133 MET A N 1
ATOM 988 C CA . MET A 1 133 ? 11.229 -8.603 0.657 1.00 87.25 133 MET A CA 1
ATOM 989 C C . MET A 1 133 ? 12.227 -7.752 -0.126 1.00 87.25 133 MET A C 1
ATOM 991 O O . MET A 1 133 ? 12.056 -6.540 -0.249 1.00 87.25 133 MET A O 1
ATOM 995 N N . ILE A 1 134 ? 13.241 -8.405 -0.690 1.00 86.38 134 ILE A N 1
ATOM 996 C CA . ILE A 1 134 ? 14.184 -7.795 -1.629 1.00 86.38 134 ILE A CA 1
ATOM 997 C C . ILE A 1 134 ? 13.822 -8.294 -3.029 1.00 86.38 134 ILE A C 1
ATOM 999 O O . ILE A 1 134 ? 13.771 -9.502 -3.262 1.00 86.38 134 ILE A O 1
ATOM 1003 N N . GLY A 1 135 ? 13.548 -7.369 -3.947 1.00 82.94 135 GLY A N 1
ATOM 1004 C CA . GLY A 1 135 ? 13.233 -7.661 -5.345 1.00 82.94 135 GLY A CA 1
ATOM 1005 C C . GLY A 1 135 ? 14.274 -7.071 -6.292 1.00 82.94 135 GLY A C 1
ATOM 1006 O O . GLY A 1 135 ? 14.827 -6.005 -6.029 1.00 82.94 135 GLY A O 1
ATOM 1007 N N . ALA A 1 136 ? 14.539 -7.756 -7.405 1.00 84.94 136 ALA A N 1
ATOM 1008 C CA . ALA A 1 136 ? 15.392 -7.224 -8.463 1.00 84.94 136 ALA A CA 1
ATOM 1009 C C . ALA A 1 136 ? 14.634 -6.182 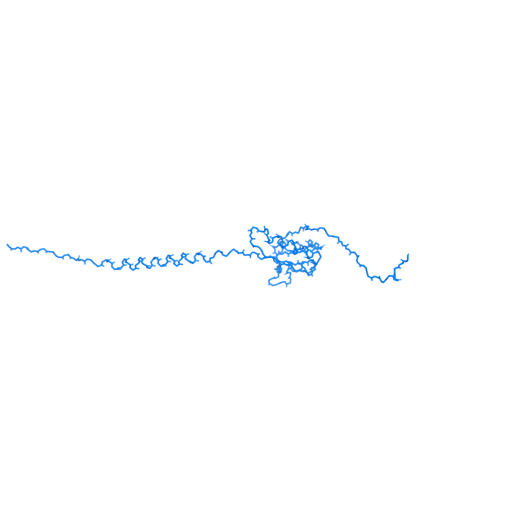-9.303 1.00 84.94 136 ALA A C 1
ATOM 1011 O O . ALA A 1 136 ? 13.478 -6.393 -9.675 1.00 84.94 136 ALA A O 1
ATOM 1012 N N . ILE A 1 137 ? 15.310 -5.087 -9.653 1.00 86.75 137 ILE A N 1
ATOM 1013 C CA . ILE A 1 137 ? 14.827 -4.120 -10.644 1.00 86.75 137 ILE A CA 1
ATOM 1014 C C . ILE A 1 137 ? 15.413 -4.526 -11.994 1.00 86.75 137 ILE A C 1
ATOM 1016 O O . ILE A 1 137 ? 16.629 -4.560 -12.164 1.00 86.75 137 ILE A O 1
ATOM 1020 N N . 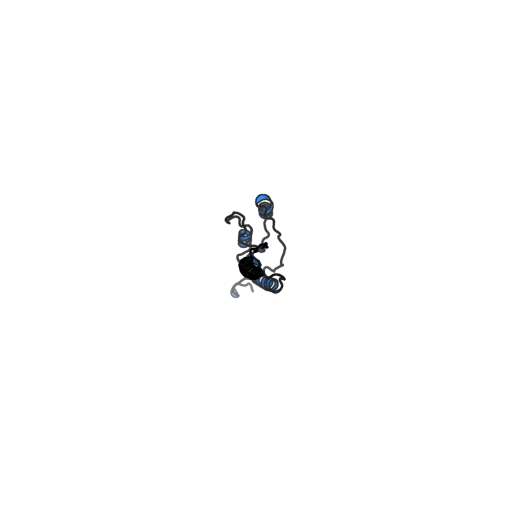SER A 1 138 ? 14.542 -4.876 -12.938 1.00 89.25 138 SER A N 1
ATOM 1021 C CA . SER A 1 138 ? 14.944 -5.285 -14.285 1.00 89.25 138 SER A CA 1
ATOM 1022 C C . SER A 1 138 ? 14.862 -4.109 -15.252 1.00 89.25 138 SER A C 1
ATOM 1024 O O . SER A 1 138 ? 13.907 -3.334 -15.212 1.00 89.25 138 SER A O 1
ATOM 1026 N N . PHE A 1 139 ? 15.843 -4.008 -16.147 1.00 89.12 139 PHE A N 1
ATOM 1027 C CA . PHE A 1 139 ? 15.803 -3.096 -17.285 1.00 89.12 139 PHE A CA 1
ATOM 1028 C C . PHE A 1 139 ? 15.314 -3.865 -18.507 1.00 89.12 139 PHE A C 1
ATOM 1030 O O . PHE A 1 139 ? 15.945 -4.831 -18.929 1.00 89.12 139 PHE A O 1
ATOM 1037 N N . PHE A 1 140 ? 14.188 -3.434 -19.066 1.00 89.31 140 PHE A N 1
ATOM 1038 C CA . PHE A 1 140 ? 13.649 -3.985 -20.303 1.00 89.31 140 PHE A CA 1
ATOM 1039 C C . PHE A 1 140 ? 13.827 -2.949 -21.407 1.00 89.31 140 PHE A C 1
ATOM 1041 O O . PHE A 1 140 ? 13.441 -1.793 -21.239 1.00 89.31 140 PHE A O 1
ATOM 1048 N N . HIS A 1 141 ? 14.405 -3.360 -22.531 1.00 89.38 141 HIS A N 1
ATOM 1049 C CA . HIS A 1 141 ? 14.485 -2.544 -23.735 1.00 89.38 141 HIS A CA 1
ATOM 1050 C C . HIS A 1 141 ? 13.775 -3.269 -24.879 1.00 89.38 141 HIS A C 1
ATOM 1052 O O . HIS A 1 141 ? 13.771 -4.497 -24.943 1.00 89.38 141 HIS A O 1
ATOM 1058 N N . SER A 1 142 ? 13.163 -2.501 -25.774 1.00 90.31 142 SER A N 1
ATOM 1059 C CA . SER A 1 142 ? 12.555 -3.006 -27.004 1.00 90.31 142 SER A CA 1
ATOM 1060 C C . SER A 1 142 ? 13.131 -2.198 -28.152 1.00 90.31 142 SER A C 1
ATOM 1062 O O . SER A 1 142 ? 12.619 -1.132 -28.483 1.00 90.31 142 SER A O 1
ATOM 1064 N N . VAL A 1 143 ? 14.243 -2.681 -28.697 1.00 90.75 143 VAL A N 1
ATOM 1065 C CA . VAL A 1 143 ? 14.966 -2.053 -29.806 1.00 90.75 143 VAL A CA 1
ATOM 1066 C C . VAL A 1 143 ? 14.913 -3.036 -30.977 1.00 90.75 143 VAL A C 1
ATOM 1068 O O . VAL A 1 143 ? 15.196 -4.218 -30.748 1.00 90.75 143 VAL A O 1
ATOM 1071 N N . PRO A 1 144 ? 14.499 -2.611 -32.188 1.00 91.25 144 PRO A N 1
ATOM 1072 C CA . PRO A 1 144 ? 14.607 -3.445 -33.381 1.00 91.25 144 PRO A CA 1
ATOM 1073 C C . PRO A 1 144 ? 16.025 -4.000 -33.524 1.00 91.25 144 PRO A C 1
ATOM 1075 O O . PRO A 1 144 ? 16.991 -3.317 -33.198 1.00 91.25 144 PRO A O 1
ATOM 1078 N N . ALA A 1 145 ? 16.163 -5.235 -34.010 1.00 85.56 145 ALA A N 1
ATOM 1079 C CA . ALA A 1 145 ? 17.478 -5.869 -34.128 1.00 85.56 145 ALA A CA 1
ATOM 1080 C C . ALA A 1 145 ? 18.450 -5.044 -34.992 1.00 85.56 145 ALA A C 1
ATOM 1082 O O . ALA A 1 145 ? 19.635 -4.986 -34.682 1.00 85.56 145 ALA A O 1
ATOM 1083 N N . ASP A 1 146 ? 17.924 -4.357 -36.009 1.00 90.56 146 ASP A N 1
ATOM 1084 C CA . ASP A 1 146 ? 18.689 -3.523 -36.942 1.00 90.56 146 ASP A CA 1
ATOM 1085 C C . ASP A 1 146 ? 19.289 -2.259 -36.289 1.00 90.56 146 ASP A C 1
ATOM 1087 O O . ASP A 1 146 ? 20.232 -1.683 -36.826 1.00 90.56 146 ASP A O 1
ATOM 1091 N N . ASP A 1 147 ? 18.773 -1.844 -35.126 1.00 85.12 147 ASP A N 1
ATOM 1092 C CA . ASP A 1 147 ? 19.232 -0.667 -34.373 1.00 85.12 147 ASP A CA 1
ATOM 1093 C C . ASP A 1 147 ? 20.239 -1.030 -33.258 1.00 85.12 147 ASP A C 1
ATOM 1095 O O . ASP A 1 147 ? 20.715 -0.153 -32.530 1.00 85.12 147 ASP A O 1
ATOM 1099 N N . LEU A 1 148 ? 20.564 -2.320 -33.088 1.00 81.69 148 LEU A N 1
ATOM 1100 C CA . LEU A 1 148 ? 21.592 -2.772 -32.149 1.00 81.69 148 LEU A CA 1
ATOM 1101 C C . LEU A 1 148 ? 22.969 -2.786 -32.836 1.00 81.69 148 LEU A C 1
ATOM 1103 O O . LEU A 1 148 ? 23.079 -3.237 -33.977 1.00 81.69 148 LEU A O 1
ATOM 1107 N N . PRO A 1 149 ? 24.040 -2.314 -32.168 1.00 80.19 149 PRO A N 1
ATOM 1108 C CA . PRO A 1 149 ? 25.388 -2.422 -32.713 1.00 80.19 149 PRO A CA 1
ATOM 1109 C C . PRO A 1 149 ? 25.763 -3.897 -32.918 1.00 80.19 149 PRO A C 1
ATOM 1111 O O . PRO A 1 149 ? 25.445 -4.736 -32.073 1.00 80.19 149 PRO A O 1
ATOM 1114 N N . ALA A 1 150 ? 26.419 -4.180 -34.048 1.00 73.31 150 ALA A N 1
ATOM 1115 C CA . ALA A 1 150 ? 26.922 -5.507 -34.406 1.00 73.31 150 ALA A CA 1
ATOM 1116 C C . ALA A 1 150 ? 27.982 -6.032 -33.424 1.00 73.31 150 ALA A C 1
ATOM 1118 O O . ALA A 1 150 ? 28.762 -5.206 -32.891 1.00 73.31 150 ALA A O 1
#

InterPro domains:
  IPR024370 PBP domain [PF12849] (39-144)
  IPR050962 Phosphate-binding protein PstS [PTHR42996] (27-144)

Foldseek 3Di:
DDDDDDDDDDDDDPPVVVVVVVVVVVVVVVVVVVVVPPPPLDAAEFEAEEAVVPVVVVVVVQVVCCVPPPGHYDYYYYHPYHVVRVCQQQQCVPVVGRDHVGPDYDHPDDDDPVSQCCCCPVVVHHDDDDDDDDDDDDDDDDDPPVPDDD

Secondary structure (DSSP, 8-state):
-------PPPP--SHHHHHHHHHHHHHHHHHHHHHTS-----PEEEEEEE-STTHHHHHHHHHHHHHH-SS-EEEEEEE--HHHHHHHHH-TTSSSTT--SSSEEE-SSPPPHHHHHIIIIIS------------PPPP-----GGGS--

Solvent-accessible surface area (backbone atoms only — not comparable to full-atom values): 9503 Å² total; per-residue (Å²): 141,78,88,91,80,90,87,82,90,80,84,93,72,70,73,73,58,57,61,54,53,55,54,52,53,53,55,52,53,54,54,56,58,60,69,69,74,70,80,71,81,75,64,45,78,44,41,28,29,7,23,53,77,64,36,70,56,54,51,55,50,44,55,52,46,43,74,66,43,93,57,60,44,47,72,47,76,45,66,64,30,29,70,53,12,49,49,38,38,49,7,64,92,37,89,62,64,48,45,46,80,36,78,43,61,44,49,91,62,78,83,52,72,64,58,53,46,46,31,35,73,75,66,70,48,73,84,87,86,73,93,84,80,88,77,88,87,82,87,86,84,90,69,62,76,89,78,50,86,133

Mean predicted aligned error: 13.7 Å

Organism: NCBI:txid81844